Protein AF-A0A6B3FFD6-F1 (afdb_monomer)

Sequence (106 aa):
TLISVACGYAFDKYAFRGREKWFGVVLVGVLIPSTVVQLPLYLMASELGLVNTYWAVLIPSLVNPFGVYLARVFSEGYVPGEVLEAARVDGAGEVQTFVKVALPML

Nearest PDB structures (foldseek):
  2r6g-assembly1_G  TM=8.177E-01  e=5.739E-04  Escherichia coli K-12
  7cad-assembly1_B  TM=7.579E-01  e=8.511E-04  Mycolicibacterium smegmatis MC2 155
  3puv-assembly1_G  TM=7.790E-01  e=6.071E-04  Escherichia coli K-12
  8ja7-assembly1_B  TM=7.284E-01  e=4.607E-03  Mycobacterium tuberculosis H37Rv
  8y5f-assembly1_C  TM=7.147E-01  e=1.072E-02  Escherichia coli

Secondary structure (DSSP, 8-state):
-HHHHHHHHHHHH---TTHHHHHHHHHHHHHS-HHHHHHHHHHHHHHTT-TTSTHHHHHHHT--HHHHHHHHHHHHHH--HHHHHHHHHTT--HHHHIIIIIGGG-

pLDDT: mean 94.98, std 2.76, range [80.69, 97.88]

Mean predicted aligned error: 3.38 Å

Radius of gyration: 16.75 Å; Cα contacts (8 Å, |Δi|>4): 93; chains: 1; bounding box: 44×23×42 Å

Solvent-accessible surface area (backbone atoms only — not comparable to full-atom values): 5905 Å² total; per-residue (Å²): 82,71,61,13,39,56,48,7,35,44,69,54,77,50,90,57,94,58,50,68,59,55,49,49,53,36,53,52,52,54,72,52,60,67,76,72,50,47,58,61,51,48,53,54,21,50,78,70,67,31,61,99,43,72,59,54,54,51,62,68,58,46,59,43,43,56,48,22,53,49,26,23,57,44,34,66,74,54,49,61,67,66,62,55,52,50,36,45,75,74,66,45,51,72,70,52,36,40,64,73,53,47,53,82,56,102

Foldseek 3Di:
DVVLLVLLLCLQQDDDPCSVVVLVVLVVQVVDDPVVVLVVLQVVCVVVVNPPHPCSVVVVPPDHSVSNVVSNVQSNVQPDVVQLVVCVVVVHDPVRCCPVPRVVRD

Structure (mmCIF, N/CA/C/O backbone):
data_AF-A0A6B3FFD6-F1
#
_entry.id   AF-A0A6B3FFD6-F1
#
loop_
_atom_site.group_PDB
_atom_site.id
_atom_site.type_symbol
_atom_site.label_atom_id
_atom_site.label_alt_id
_atom_site.label_comp_id
_atom_site.label_asym_id
_atom_site.label_entity_id
_atom_site.label_seq_id
_atom_site.pdbx_PDB_ins_code
_atom_site.Cartn_x
_atom_site.Cartn_y
_atom_site.Cartn_z
_atom_site.occupancy
_atom_site.B_iso_or_equiv
_atom_site.auth_seq_id
_atom_site.auth_comp_id
_atom_site.auth_asym_id
_atom_site.auth_atom_id
_atom_site.pdbx_PDB_model_num
ATOM 1 N N . THR A 1 1 ? -0.818 3.031 -7.366 1.00 80.69 1 THR A N 1
ATOM 2 C CA . THR A 1 1 ? -1.256 3.894 -6.234 1.00 80.69 1 THR A CA 1
ATOM 3 C C . THR A 1 1 ? -2.398 3.297 -5.430 1.00 80.69 1 THR A C 1
ATOM 5 O O . THR A 1 1 ? -2.170 3.042 -4.260 1.00 80.69 1 THR A O 1
ATOM 8 N N . LEU A 1 2 ? -3.571 2.983 -6.002 1.00 91.94 2 LEU A N 1
ATOM 9 C CA . LEU A 1 2 ? -4.682 2.365 -5.242 1.00 91.94 2 LEU A CA 1
ATOM 10 C C . LEU A 1 2 ? -4.281 1.059 -4.527 1.00 91.94 2 LEU A C 1
ATOM 12 O O . LEU A 1 2 ? -4.632 0.852 -3.371 1.00 91.94 2 LEU A O 1
ATOM 16 N N . ILE A 1 3 ? -3.483 0.215 -5.192 1.00 94.00 3 ILE A N 1
ATOM 17 C CA . ILE A 1 3 ? -2.948 -1.029 -4.611 1.00 94.00 3 ILE A CA 1
ATOM 18 C C . ILE A 1 3 ? -2.076 -0.729 -3.387 1.00 94.00 3 ILE A C 1
ATOM 20 O O . ILE A 1 3 ? -2.202 -1.392 -2.361 1.00 94.00 3 ILE A O 1
ATOM 24 N N . SER A 1 4 ? -1.225 0.298 -3.474 1.00 95.12 4 SER A N 1
ATOM 25 C CA . SER A 1 4 ? -0.400 0.733 -2.347 1.00 95.12 4 SER A CA 1
ATOM 26 C C . SER A 1 4 ? -1.252 1.225 -1.176 1.00 95.12 4 SER A C 1
ATOM 28 O O . SER A 1 4 ? -0.949 0.876 -0.040 1.00 95.12 4 SER A O 1
ATOM 30 N N . VAL A 1 5 ? -2.333 1.970 -1.450 1.00 95.94 5 VAL A N 1
ATOM 31 C CA . VAL A 1 5 ? -3.266 2.447 -0.416 1.00 95.94 5 VAL A CA 1
ATOM 32 C C . VAL A 1 5 ? -3.965 1.284 0.277 1.00 95.94 5 VAL A C 1
ATOM 34 O O . VAL A 1 5 ? -3.922 1.187 1.499 1.00 95.94 5 VAL A O 1
ATOM 37 N N . ALA A 1 6 ? -4.532 0.354 -0.494 1.00 96.56 6 ALA A N 1
ATOM 38 C CA . ALA A 1 6 ? -5.173 -0.841 0.050 1.00 96.56 6 ALA A CA 1
ATOM 39 C C . ALA A 1 6 ? -4.199 -1.683 0.891 1.00 96.56 6 ALA A C 1
ATOM 41 O O . ALA A 1 6 ? -4.557 -2.179 1.956 1.00 96.56 6 ALA A O 1
ATOM 42 N N . CYS A 1 7 ? -2.949 -1.813 0.440 1.00 96.56 7 CYS A N 1
ATOM 43 C CA . CYS A 1 7 ? -1.912 -2.548 1.152 1.00 96.56 7 CYS A CA 1
ATOM 44 C C . CYS A 1 7 ? -1.510 -1.858 2.466 1.00 96.56 7 CYS A C 1
ATOM 46 O O . CYS A 1 7 ? -1.453 -2.517 3.501 1.00 96.56 7 CYS A O 1
ATOM 48 N N . GLY A 1 8 ? -1.284 -0.540 2.448 1.00 97.12 8 GLY A N 1
ATOM 49 C CA . GLY A 1 8 ? -0.955 0.232 3.649 1.00 97.12 8 GLY A CA 1
ATOM 50 C C . GLY A 1 8 ? -2.083 0.215 4.681 1.00 97.12 8 GLY A C 1
ATOM 51 O O . GLY A 1 8 ? -1.826 -0.078 5.846 1.00 97.12 8 GLY A O 1
ATOM 52 N N . TYR A 1 9 ? -3.330 0.407 4.233 1.00 97.62 9 TYR A N 1
ATOM 53 C CA . TYR A 1 9 ? -4.528 0.228 5.060 1.00 97.62 9 TYR A CA 1
ATOM 54 C C . TYR A 1 9 ? -4.568 -1.169 5.685 1.00 97.62 9 TYR A C 1
ATOM 56 O O . TYR A 1 9 ? -4.808 -1.314 6.882 1.00 97.62 9 TYR A O 1
ATOM 64 N N . ALA A 1 10 ? -4.272 -2.210 4.902 1.00 96.88 10 ALA A N 1
ATOM 65 C CA . ALA A 1 10 ? -4.321 -3.570 5.410 1.00 96.88 10 ALA A CA 1
ATOM 66 C C . ALA A 1 10 ? -3.226 -3.873 6.449 1.00 96.88 10 ALA A C 1
ATOM 68 O O . ALA A 1 10 ? -3.482 -4.588 7.420 1.00 96.88 10 ALA A O 1
ATOM 69 N N . PHE A 1 11 ? -2.020 -3.322 6.266 1.00 97.38 11 PHE A N 1
ATOM 70 C CA . PHE A 1 11 ? -0.921 -3.413 7.234 1.00 97.38 11 PHE A CA 1
ATOM 71 C C . PHE A 1 11 ? -1.211 -2.693 8.552 1.00 97.38 11 PHE A C 1
ATOM 73 O O . PHE A 1 11 ? -0.638 -3.060 9.575 1.00 97.38 11 PHE A O 1
ATOM 80 N N . ASP A 1 12 ? -2.064 -1.677 8.528 1.00 97.38 12 ASP A N 1
ATOM 81 C CA . ASP A 1 12 ? -2.488 -0.949 9.717 1.00 97.38 12 ASP A CA 1
ATOM 82 C C . ASP A 1 12 ? -3.678 -1.644 10.408 1.00 97.38 12 ASP A C 1
ATOM 84 O O . ASP A 1 12 ? -3.578 -2.067 11.562 1.00 97.38 12 ASP A O 1
ATOM 88 N N . LYS A 1 13 ? -4.788 -1.848 9.685 1.00 96.06 13 LYS A N 1
ATOM 89 C CA . LYS A 1 13 ? -6.073 -2.250 10.282 1.00 96.06 13 LYS A CA 1
ATOM 90 C C . LYS A 1 13 ? -6.246 -3.741 10.537 1.00 96.06 13 LYS A C 1
ATOM 92 O O . LYS A 1 13 ? -7.041 -4.099 11.403 1.00 96.06 13 LYS A O 1
ATOM 97 N N . TYR A 1 14 ? -5.525 -4.621 9.839 1.00 95.12 14 TYR A N 1
ATOM 98 C CA . TYR A 1 14 ? -5.662 -6.064 10.061 1.00 95.12 14 TYR A CA 1
ATOM 99 C C . TYR A 1 14 ? -4.503 -6.636 10.872 1.00 95.12 14 TYR A C 1
ATOM 101 O O . TYR A 1 14 ? -3.329 -6.300 10.697 1.00 95.12 14 TYR A O 1
ATOM 109 N N . ALA A 1 15 ? -4.839 -7.571 11.758 1.00 93.44 15 ALA A N 1
ATOM 110 C CA . ALA A 1 15 ? -3.873 -8.411 12.442 1.00 93.44 15 ALA A CA 1
ATOM 111 C C . ALA A 1 15 ? -3.685 -9.709 11.647 1.00 93.44 15 ALA A C 1
ATOM 113 O O . ALA A 1 15 ? -4.607 -10.507 11.503 1.00 93.44 15 ALA A O 1
ATOM 114 N N . PHE A 1 16 ? -2.477 -9.939 11.137 1.00 95.56 16 PHE A N 1
ATOM 115 C CA . PHE A 1 16 ? -2.113 -11.195 10.488 1.00 95.56 16 PHE A CA 1
ATOM 116 C C . PHE A 1 16 ? -0.693 -11.611 10.860 1.00 95.56 16 PHE A C 1
ATOM 118 O O . PHE A 1 16 ? 0.142 -10.812 11.295 1.00 95.56 16 PHE A O 1
ATOM 125 N N . ARG A 1 17 ? -0.409 -12.907 10.716 1.00 96.38 17 ARG A N 1
ATOM 126 C CA . ARG A 1 17 ? 0.855 -13.484 11.171 1.00 96.38 17 ARG A CA 1
ATOM 127 C C . ARG A 1 17 ? 2.033 -12.899 10.388 1.00 96.38 17 ARG A C 1
ATOM 129 O O . ARG A 1 17 ? 2.103 -13.022 9.171 1.00 96.38 17 ARG A O 1
ATOM 136 N N . GLY A 1 18 ? 2.980 -12.297 11.109 1.00 95.19 18 GLY A N 1
ATOM 137 C CA . GLY A 1 18 ? 4.187 -11.712 10.519 1.00 95.19 18 GLY A CA 1
ATOM 138 C C . GLY A 1 18 ? 4.004 -10.318 9.914 1.00 95.19 18 GLY A C 1
ATOM 139 O O . GLY A 1 18 ? 4.904 -9.873 9.210 1.00 95.19 18 GLY A O 1
ATOM 140 N N . ARG A 1 19 ? 2.895 -9.623 10.201 1.00 95.69 19 ARG A N 1
ATOM 141 C CA . ARG A 1 19 ? 2.597 -8.264 9.717 1.00 95.69 19 ARG A CA 1
ATOM 142 C C . ARG A 1 19 ? 3.789 -7.309 9.769 1.00 95.69 19 ARG A C 1
ATOM 144 O O . ARG A 1 19 ? 4.178 -6.775 8.737 1.00 95.69 19 ARG A O 1
ATOM 151 N N . GLU A 1 20 ? 4.432 -7.171 10.929 1.00 95.88 20 GLU A N 1
ATOM 152 C CA . GLU A 1 20 ? 5.576 -6.258 11.075 1.00 95.88 20 GLU A CA 1
ATOM 153 C C . GLU A 1 20 ? 6.833 -6.731 10.332 1.00 95.88 20 GLU A C 1
ATOM 155 O O . GLU A 1 20 ? 7.610 -5.909 9.857 1.00 95.88 20 GLU A O 1
ATOM 160 N N . LYS A 1 21 ? 7.023 -8.046 10.156 1.00 97.44 21 LYS A N 1
ATOM 161 C CA . LYS A 1 21 ? 8.138 -8.571 9.350 1.00 97.44 21 LYS A CA 1
ATOM 162 C C . LYS A 1 21 ? 7.950 -8.221 7.876 1.00 97.44 21 LYS A C 1
ATOM 164 O O . LYS A 1 21 ? 8.877 -7.729 7.243 1.00 97.44 21 LYS A O 1
ATOM 169 N N . TRP A 1 22 ? 6.748 -8.442 7.345 1.00 97.06 22 TRP A N 1
ATOM 170 C CA . TRP A 1 22 ? 6.415 -8.098 5.962 1.00 97.06 22 TRP A CA 1
ATOM 171 C C . TRP A 1 22 ? 6.444 -6.593 5.723 1.00 97.06 22 TRP A C 1
ATOM 173 O O . TRP A 1 22 ? 6.957 -6.153 4.699 1.00 97.06 22 TRP A O 1
ATOM 183 N N . PHE A 1 23 ? 5.986 -5.795 6.687 1.00 97.12 23 PHE A N 1
ATOM 184 C CA . PHE A 1 23 ? 6.138 -4.350 6.595 1.00 97.12 23 PHE A CA 1
ATOM 185 C C . PHE A 1 23 ? 7.611 -3.920 6.635 1.00 97.12 23 PHE A C 1
ATOM 187 O O . PHE A 1 23 ? 8.006 -3.022 5.899 1.00 97.12 23 PHE A O 1
ATOM 194 N N . GLY A 1 24 ? 8.456 -4.609 7.406 1.00 97.19 24 GLY A N 1
ATOM 195 C CA . GLY A 1 24 ? 9.907 -4.428 7.354 1.00 97.19 24 GLY A CA 1
ATOM 196 C C . GLY A 1 24 ? 10.487 -4.632 5.948 1.00 97.19 24 GLY A C 1
ATOM 197 O O . GLY A 1 24 ? 11.332 -3.851 5.520 1.00 97.19 24 GLY A O 1
ATOM 198 N N . VAL A 1 25 ? 9.990 -5.613 5.185 1.00 96.38 25 VAL A N 1
ATOM 199 C CA . VAL A 1 25 ? 10.384 -5.812 3.775 1.00 96.38 25 VAL A CA 1
ATOM 200 C C . VAL A 1 25 ? 9.956 -4.629 2.903 1.00 96.38 25 VAL A C 1
ATOM 202 O O . VAL A 1 25 ? 10.729 -4.182 2.057 1.00 96.38 25 VAL A O 1
ATOM 205 N N . VAL A 1 26 ? 8.759 -4.077 3.131 1.00 96.31 26 VAL A N 1
ATOM 206 C CA . VAL A 1 26 ? 8.308 -2.854 2.444 1.00 96.31 26 VAL A CA 1
ATOM 207 C C . VAL A 1 26 ? 9.264 -1.697 2.733 1.00 96.31 26 VAL A C 1
ATOM 209 O O . VAL A 1 26 ? 9.684 -1.020 1.798 1.00 96.31 26 VAL A O 1
ATOM 212 N N . LEU A 1 27 ? 9.664 -1.506 3.995 1.00 96.81 27 LEU A N 1
ATOM 213 C CA . LEU A 1 27 ? 10.613 -0.461 4.391 1.00 96.81 27 LEU A CA 1
ATOM 214 C C . LEU A 1 27 ? 11.985 -0.642 3.737 1.00 96.81 27 LEU A C 1
ATOM 216 O O . LEU A 1 27 ? 12.551 0.331 3.252 1.00 96.81 27 LEU A O 1
ATOM 220 N N . VAL A 1 28 ? 12.499 -1.872 3.645 1.00 95.94 28 VAL A N 1
ATOM 221 C CA . VAL A 1 28 ? 13.721 -2.149 2.870 1.00 95.94 28 VAL A CA 1
ATOM 222 C C . VAL A 1 28 ? 13.539 -1.711 1.416 1.00 95.94 28 VAL A C 1
ATOM 224 O O . VAL A 1 28 ? 14.410 -1.040 0.872 1.00 95.94 28 VAL A O 1
ATOM 227 N N . GLY A 1 29 ? 12.386 -2.004 0.810 1.00 93.25 29 GLY A N 1
ATOM 228 C CA . GLY A 1 29 ? 12.048 -1.548 -0.540 1.00 93.25 29 GLY A CA 1
ATOM 229 C C . GLY A 1 29 ? 12.021 -0.024 -0.704 1.00 93.25 29 GLY A C 1
ATOM 230 O O . GLY A 1 29 ? 12.371 0.466 -1.772 1.00 93.25 29 GLY A O 1
ATOM 231 N N . VAL A 1 30 ? 11.659 0.733 0.339 1.00 94.19 30 VAL A N 1
ATOM 232 C CA . VAL A 1 30 ? 11.720 2.209 0.337 1.00 94.19 30 VAL A CA 1
ATOM 233 C C . VAL A 1 30 ? 13.165 2.715 0.303 1.00 94.19 30 VAL A C 1
ATOM 235 O O . VAL A 1 30 ? 13.438 3.751 -0.297 1.00 94.19 30 VAL A O 1
ATOM 238 N N . LEU A 1 31 ? 14.091 1.990 0.935 1.00 93.69 31 LEU A N 1
ATOM 239 C CA . LEU A 1 31 ? 15.502 2.370 1.028 1.00 93.69 31 LEU A CA 1
ATOM 240 C C . LEU A 1 31 ? 16.303 2.031 -0.238 1.00 93.69 31 LEU A C 1
ATOM 242 O O . LEU A 1 31 ? 17.398 2.562 -0.424 1.00 93.69 31 LEU A O 1
ATOM 246 N N . ILE A 1 32 ? 15.789 1.147 -1.099 1.00 92.25 32 ILE A N 1
ATOM 247 C CA . ILE A 1 32 ? 16.469 0.747 -2.334 1.00 92.25 32 ILE A CA 1
ATOM 248 C C . ILE A 1 32 ? 16.291 1.844 -3.398 1.00 92.25 32 ILE A C 1
ATOM 250 O O . ILE A 1 32 ? 15.160 2.166 -3.769 1.00 92.25 32 ILE A O 1
ATOM 254 N N . PRO A 1 33 ? 17.385 2.385 -3.966 1.00 91.62 33 PRO A N 1
ATOM 255 C CA . PRO A 1 33 ? 17.296 3.346 -5.057 1.00 91.62 33 PRO A CA 1
ATOM 256 C C . PRO A 1 33 ? 16.646 2.724 -6.300 1.00 91.62 33 PRO A C 1
ATOM 258 O O . PRO A 1 33 ? 17.053 1.652 -6.757 1.00 91.62 33 PRO A O 1
ATOM 261 N N . SER A 1 34 ? 15.684 3.425 -6.904 1.00 87.31 34 SER A N 1
ATOM 262 C CA . SER A 1 34 ? 14.964 2.949 -8.098 1.00 87.31 34 SER A CA 1
ATOM 263 C C . SER A 1 34 ? 15.889 2.664 -9.286 1.00 87.31 34 SER A C 1
ATOM 265 O O . SER A 1 34 ? 15.646 1.737 -10.055 1.00 87.31 34 SER A O 1
ATOM 267 N N . THR A 1 35 ? 16.993 3.402 -9.397 1.00 91.25 35 THR A N 1
ATOM 268 C CA . THR A 1 35 ? 18.006 3.226 -10.444 1.00 91.25 35 THR A CA 1
ATOM 269 C C . THR A 1 35 ? 18.662 1.845 -10.415 1.00 91.25 35 THR A C 1
ATOM 271 O O . THR A 1 35 ? 18.971 1.303 -11.473 1.00 91.25 35 THR A O 1
ATOM 274 N N . VAL A 1 36 ? 18.827 1.244 -9.232 1.00 92.62 36 VAL A N 1
ATOM 275 C CA . VAL A 1 36 ? 19.423 -0.095 -9.070 1.00 92.62 36 VAL A CA 1
ATOM 276 C C . VAL A 1 36 ? 18.446 -1.188 -9.506 1.00 92.62 36 VAL A C 1
ATOM 278 O O . VAL A 1 36 ? 18.854 -2.200 -10.071 1.00 92.62 36 VAL A O 1
ATOM 281 N N . VAL A 1 37 ? 17.147 -0.973 -9.288 1.00 91.81 37 VAL A N 1
ATOM 282 C CA . VAL A 1 37 ? 16.077 -1.926 -9.631 1.00 91.81 37 VAL A CA 1
ATOM 283 C C . VAL A 1 37 ? 15.745 -1.897 -11.129 1.00 91.81 37 VAL A C 1
ATOM 285 O O . VAL A 1 37 ? 15.240 -2.879 -11.675 1.00 91.81 37 VAL A O 1
ATOM 288 N N . GLN A 1 38 ? 16.081 -0.805 -11.821 1.00 92.12 38 GLN A N 1
ATOM 289 C CA . GLN A 1 38 ? 15.749 -0.601 -13.230 1.00 92.12 38 GLN A CA 1
ATOM 290 C C . GLN A 1 38 ? 16.345 -1.672 -14.158 1.00 92.12 38 GLN A C 1
ATOM 292 O O . GLN A 1 38 ? 15.658 -2.145 -15.062 1.00 92.12 38 GLN A O 1
ATOM 297 N N . LEU A 1 39 ? 17.604 -2.072 -13.940 1.00 94.44 39 LEU A N 1
ATOM 298 C CA . LEU A 1 39 ? 18.261 -3.090 -14.767 1.00 94.44 39 LEU A CA 1
ATOM 299 C C . LEU A 1 39 ? 17.607 -4.478 -14.602 1.00 94.44 39 LEU A C 1
ATOM 301 O O . LEU A 1 39 ? 17.241 -5.064 -15.621 1.00 94.44 39 LEU A O 1
ATOM 305 N N . PRO A 1 40 ? 17.383 -4.994 -13.376 1.00 93.75 40 PRO A N 1
ATOM 306 C CA . PRO A 1 40 ? 16.597 -6.210 -13.171 1.00 93.75 40 PRO A CA 1
ATOM 307 C C . PRO A 1 40 ? 15.222 -6.174 -13.848 1.00 93.75 40 PRO A C 1
ATOM 309 O O . PRO A 1 40 ? 14.858 -7.121 -14.540 1.00 93.75 40 PRO A O 1
ATOM 312 N N . LEU A 1 41 ? 14.477 -5.071 -13.712 1.00 93.62 41 LEU A N 1
ATOM 313 C CA . LEU A 1 41 ? 13.163 -4.928 -14.349 1.00 93.62 41 LEU A CA 1
ATOM 314 C C . LEU A 1 41 ? 13.249 -4.954 -15.879 1.00 93.62 41 LEU A C 1
ATOM 316 O O . LEU A 1 41 ? 12.395 -5.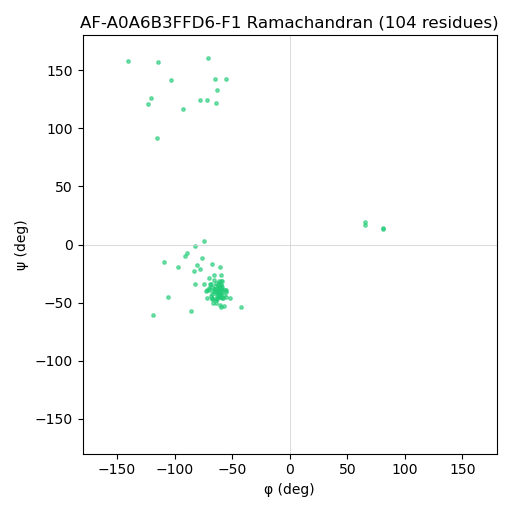556 -16.526 1.00 93.62 41 LEU A O 1
ATOM 320 N N . TYR A 1 42 ? 14.283 -4.339 -16.460 1.00 93.81 42 TYR A N 1
ATOM 321 C CA . TYR A 1 42 ? 14.529 -4.403 -17.899 1.00 93.81 42 TYR A CA 1
ATOM 322 C C . TYR A 1 42 ? 14.809 -5.835 -18.367 1.00 93.81 42 TYR A C 1
ATOM 324 O O . TYR A 1 42 ? 14.222 -6.271 -19.355 1.00 93.81 42 TYR A O 1
ATOM 332 N N . LEU A 1 43 ? 15.662 -6.578 -17.655 1.00 95.62 43 LEU A N 1
ATOM 333 C CA . LEU A 1 43 ? 15.962 -7.975 -17.986 1.00 95.62 43 LEU A CA 1
ATOM 334 C C . LEU A 1 43 ? 14.693 -8.839 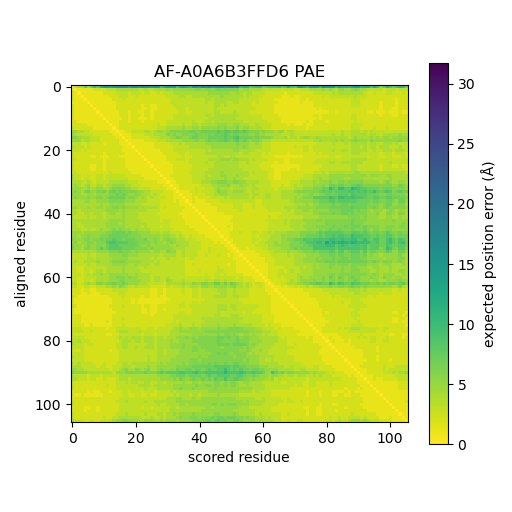-17.934 1.00 95.62 43 LEU A C 1
ATOM 336 O O . LEU A 1 43 ? 14.413 -9.559 -18.889 1.00 95.62 43 LEU A O 1
ATOM 340 N N . MET A 1 44 ? 13.865 -8.679 -16.897 1.00 95.56 44 MET A N 1
ATOM 341 C CA . MET A 1 44 ? 12.568 -9.363 -16.800 1.00 95.56 44 MET A CA 1
ATOM 342 C C . MET A 1 44 ? 11.623 -8.984 -17.950 1.00 95.56 44 MET A C 1
ATOM 344 O O . MET A 1 44 ? 10.983 -9.848 -18.545 1.00 95.56 44 MET A O 1
ATOM 348 N N . ALA A 1 45 ? 11.536 -7.698 -18.303 1.00 95.94 45 ALA A N 1
ATOM 349 C CA . ALA A 1 45 ? 10.727 -7.254 -19.437 1.00 95.94 45 ALA A CA 1
ATOM 350 C C . ALA A 1 45 ? 11.250 -7.817 -20.770 1.00 95.94 45 ALA A C 1
ATOM 352 O O . ALA A 1 45 ? 10.453 -8.097 -21.664 1.00 95.94 45 ALA A O 1
ATOM 353 N N . SER A 1 46 ? 12.568 -7.992 -20.903 1.00 96.31 46 SER A N 1
ATOM 354 C CA . SER A 1 46 ? 13.217 -8.575 -22.081 1.00 96.31 46 SER A CA 1
ATOM 355 C C . SER A 1 46 ? 12.862 -10.045 -22.245 1.00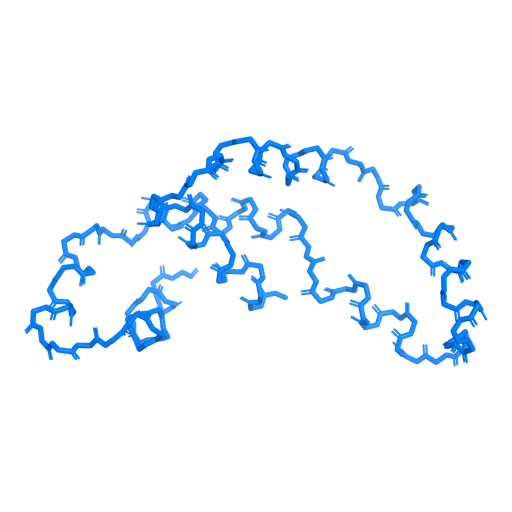 96.31 46 SER A C 1
ATOM 357 O O . SER A 1 46 ? 12.462 -10.453 -23.331 1.00 96.31 46 SER A O 1
ATOM 359 N N . GLU A 1 47 ? 12.941 -10.825 -21.167 1.00 96.44 47 GLU A N 1
ATOM 360 C CA . GLU A 1 47 ? 12.549 -12.239 -21.159 1.00 96.44 47 GLU A CA 1
ATOM 361 C C . GLU A 1 47 ? 11.066 -12.435 -21.498 1.00 96.44 47 GLU A C 1
ATOM 363 O O . GLU A 1 47 ? 10.702 -13.379 -22.195 1.00 96.44 47 GLU A O 1
ATOM 368 N N . LEU A 1 48 ? 10.212 -11.508 -21.058 1.00 95.56 48 LEU A N 1
ATOM 369 C CA . LEU A 1 48 ? 8.776 -11.523 -21.340 1.00 95.56 48 LEU A CA 1
ATOM 370 C C . LEU A 1 48 ? 8.409 -10.927 -22.713 1.00 95.56 48 LEU A C 1
ATOM 372 O O . LEU A 1 48 ? 7.228 -10.881 -23.054 1.00 95.56 48 LEU A O 1
ATOM 376 N N . GLY A 1 49 ? 9.381 -10.433 -23.492 1.00 95.62 49 GLY A N 1
ATOM 377 C CA . GLY A 1 49 ? 9.129 -9.777 -24.782 1.00 95.62 49 GLY A CA 1
ATOM 378 C C . GLY A 1 49 ? 8.353 -8.456 -24.676 1.00 95.62 49 GLY A C 1
ATOM 379 O O . GLY A 1 49 ? 7.764 -8.002 -25.652 1.00 95.62 49 GLY A O 1
ATOM 380 N N . LEU A 1 50 ? 8.335 -7.836 -23.494 1.00 95.94 50 LEU A N 1
ATOM 381 C CA . LEU A 1 50 ? 7.625 -6.586 -23.205 1.00 95.94 50 LEU A CA 1
ATOM 382 C C . LEU A 1 50 ? 8.473 -5.338 -23.478 1.00 95.94 50 LEU A C 1
ATOM 384 O O . LEU A 1 50 ? 7.959 -4.219 -23.392 1.00 95.94 50 LEU A O 1
ATOM 388 N N . VAL A 1 51 ? 9.760 -5.503 -23.793 1.00 94.56 51 VAL A N 1
ATOM 389 C CA . VAL A 1 51 ? 10.659 -4.389 -24.133 1.00 94.56 51 VAL A CA 1
ATOM 390 C C . VAL A 1 51 ? 10.078 -3.576 -25.293 1.00 94.56 51 VAL A C 1
ATOM 392 O O . VAL A 1 51 ? 9.473 -4.119 -26.213 1.00 94.56 51 VAL A O 1
ATOM 395 N N . ASN A 1 52 ? 10.255 -2.253 -25.231 1.00 93.81 52 ASN A N 1
ATOM 396 C CA . ASN A 1 52 ? 9.685 -1.268 -26.161 1.00 93.81 52 ASN A CA 1
ATOM 397 C C . ASN A 1 52 ? 8.150 -1.154 -26.143 1.00 93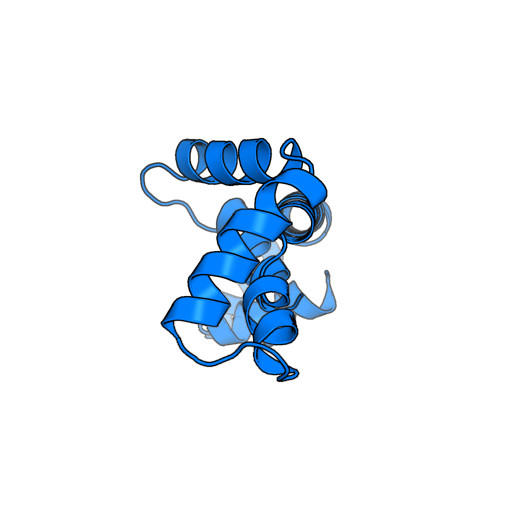.81 52 ASN A C 1
ATOM 399 O O . ASN A 1 52 ? 7.569 -0.558 -27.046 1.00 93.81 52 ASN A O 1
ATOM 403 N N . THR A 1 53 ? 7.482 -1.667 -25.108 1.00 95.50 53 THR A N 1
ATOM 404 C CA . THR A 1 53 ? 6.044 -1.452 -24.894 1.00 95.50 53 THR A CA 1
ATOM 405 C C . THR A 1 53 ? 5.791 -0.644 -23.624 1.00 95.50 53 THR A C 1
ATOM 407 O O . THR A 1 53 ? 6.594 -0.655 -22.689 1.00 95.50 53 THR A O 1
ATOM 410 N N . TYR A 1 54 ? 4.633 0.020 -23.540 1.00 95.06 54 TYR A N 1
ATOM 411 C CA . TYR A 1 54 ? 4.216 0.726 -22.322 1.00 95.06 54 TYR A CA 1
ATOM 412 C C . TYR A 1 54 ? 4.106 -0.209 -21.105 1.00 95.06 54 TYR A C 1
ATOM 414 O O . TYR A 1 54 ? 4.288 0.228 -19.968 1.00 95.06 54 TYR A O 1
ATOM 422 N N . TRP A 1 55 ? 3.864 -1.506 -21.324 1.00 94.38 55 TRP A N 1
ATOM 423 C CA . TRP A 1 55 ? 3.732 -2.501 -20.258 1.00 94.38 55 TRP A CA 1
ATOM 424 C C . TRP A 1 55 ? 5.022 -2.727 -19.474 1.00 94.38 55 TRP A C 1
ATOM 426 O O . TRP A 1 55 ? 4.945 -2.955 -18.267 1.00 94.38 55 TRP A O 1
ATOM 436 N N . ALA A 1 56 ? 6.189 -2.566 -20.112 1.00 92.81 56 ALA A N 1
ATOM 437 C CA . ALA A 1 56 ? 7.486 -2.627 -19.434 1.00 92.81 56 ALA A CA 1
ATOM 438 C C . ALA A 1 56 ? 7.644 -1.550 -18.345 1.00 92.81 56 ALA A C 1
ATOM 440 O O . ALA A 1 56 ? 8.475 -1.698 -17.454 1.00 92.81 56 ALA A O 1
ATOM 441 N N . VAL A 1 57 ? 6.838 -0.485 -18.396 1.00 90.69 57 VAL A N 1
ATOM 442 C CA . VAL A 1 57 ? 6.833 0.601 -17.407 1.00 90.69 57 VAL A CA 1
ATOM 443 C C . VAL A 1 57 ? 5.609 0.519 -16.497 1.00 90.69 57 VAL A C 1
ATOM 445 O O . VAL A 1 57 ? 5.739 0.637 -15.278 1.00 90.69 57 VAL A O 1
ATOM 448 N N . LEU A 1 58 ? 4.420 0.288 -17.064 1.00 92.12 58 LEU A N 1
ATOM 449 C CA . LEU A 1 58 ? 3.173 0.285 -16.301 1.00 92.12 58 LEU A CA 1
ATOM 450 C C . LEU A 1 58 ? 3.151 -0.821 -15.247 1.00 92.12 58 LEU A C 1
ATOM 452 O O . LEU A 1 58 ? 2.845 -0.520 -14.096 1.00 92.12 58 LEU A O 1
ATOM 456 N N . ILE A 1 59 ? 3.525 -2.057 -15.601 1.00 91.19 59 ILE A N 1
ATOM 457 C CA . ILE A 1 59 ? 3.446 -3.207 -14.686 1.00 91.19 59 ILE A CA 1
ATOM 458 C C . ILE A 1 59 ? 4.314 -2.989 -13.435 1.00 91.19 59 ILE A C 1
ATOM 460 O O . ILE A 1 59 ? 3.761 -3.062 -12.335 1.00 91.19 59 ILE A O 1
ATOM 464 N N . PRO A 1 60 ? 5.617 -2.645 -13.545 1.00 89.38 60 PRO A N 1
ATOM 465 C CA . PRO A 1 60 ? 6.425 -2.368 -12.357 1.00 89.38 60 PRO A CA 1
ATOM 466 C C . PRO A 1 60 ? 5.919 -1.179 -11.534 1.00 89.38 60 PRO A C 1
ATOM 468 O O . PRO A 1 60 ? 6.049 -1.174 -10.314 1.00 89.38 60 PRO A O 1
ATOM 471 N N . SER A 1 61 ? 5.315 -0.176 -12.179 1.00 88.50 61 SER A N 1
ATOM 472 C CA . SER A 1 61 ? 4.850 1.044 -11.504 1.00 88.50 61 SER A CA 1
ATOM 473 C C . SER A 1 61 ? 3.556 0.879 -10.690 1.00 88.50 61 SER A C 1
ATOM 475 O O . SER A 1 61 ? 3.201 1.767 -9.911 1.00 88.50 61 SER A O 1
ATOM 477 N N . LEU A 1 62 ? 2.840 -0.246 -10.840 1.00 89.38 62 LEU A N 1
ATOM 478 C CA . LEU A 1 62 ? 1.558 -0.493 -10.162 1.00 89.38 62 LEU A CA 1
ATOM 479 C C . LEU A 1 62 ? 1.673 -0.451 -8.632 1.00 89.38 62 LEU A C 1
ATOM 481 O O . LEU A 1 62 ? 0.749 0.017 -7.949 1.00 89.38 62 LEU A O 1
ATOM 485 N N . VAL A 1 63 ? 2.810 -0.913 -8.108 1.00 85.31 63 VAL A N 1
ATOM 486 C CA . VAL A 1 63 ? 3.098 -0.989 -6.677 1.00 85.31 63 VAL A CA 1
ATOM 487 C C . VAL A 1 63 ? 4.333 -0.162 -6.371 1.00 85.31 63 VAL A C 1
ATOM 489 O O . VAL A 1 63 ? 5.399 -0.357 -6.941 1.00 85.31 63 VAL A O 1
ATOM 492 N N . ASN A 1 64 ? 4.186 0.751 -5.420 1.00 91.25 64 ASN A N 1
ATOM 493 C CA . ASN A 1 64 ? 5.280 1.573 -4.932 1.00 91.25 64 ASN A CA 1
ATOM 494 C C . ASN A 1 64 ? 5.417 1.380 -3.408 1.00 91.25 64 ASN A C 1
ATOM 496 O O . ASN A 1 64 ? 4.438 1.656 -2.700 1.00 91.25 64 ASN A O 1
ATOM 500 N N . PRO A 1 65 ? 6.581 0.921 -2.895 1.00 93.94 65 PRO A N 1
ATOM 501 C CA . PRO A 1 65 ? 6.801 0.694 -1.463 1.00 93.94 65 PRO A CA 1
ATOM 502 C C . PRO A 1 65 ? 6.625 1.949 -0.605 1.00 93.94 65 PRO A C 1
ATOM 504 O O . PRO A 1 65 ? 6.041 1.880 0.474 1.00 93.94 65 PRO A O 1
ATOM 507 N N . PHE A 1 66 ? 7.059 3.109 -1.102 1.00 94.50 66 PHE A N 1
ATOM 508 C CA . PHE A 1 66 ? 6.880 4.379 -0.399 1.00 94.50 66 PHE A CA 1
ATOM 509 C C . PHE A 1 66 ? 5.396 4.741 -0.280 1.00 94.50 66 PHE A C 1
ATOM 511 O O . PHE A 1 66 ? 4.944 5.164 0.779 1.00 94.50 66 PHE A O 1
ATOM 518 N N . GLY A 1 67 ? 4.607 4.465 -1.323 1.00 95.38 67 GLY A N 1
ATOM 519 C CA . GLY A 1 67 ? 3.152 4.600 -1.269 1.00 95.38 67 GLY A CA 1
ATOM 520 C C . GLY A 1 67 ? 2.494 3.688 -0.227 1.00 95.38 67 GLY A C 1
ATOM 521 O O . GLY A 1 67 ? 1.544 4.109 0.422 1.00 95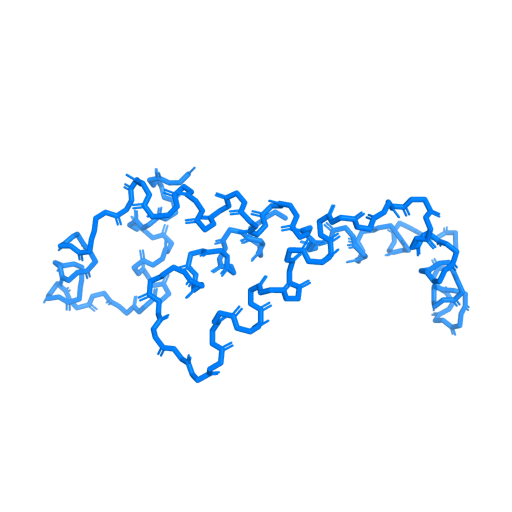.38 67 GLY A O 1
ATOM 522 N N . VAL A 1 68 ? 2.991 2.458 -0.040 1.00 97.12 68 VAL A N 1
ATOM 523 C CA . VAL A 1 68 ? 2.481 1.534 0.997 1.00 97.12 68 VAL A CA 1
ATOM 524 C C . VAL A 1 68 ? 2.823 2.053 2.392 1.00 97.12 68 VAL A C 1
ATOM 526 O O . VAL A 1 68 ? 1.969 2.052 3.275 1.00 97.12 68 VAL A O 1
ATOM 529 N N . TYR A 1 69 ? 4.062 2.517 2.579 1.00 97.06 69 TYR A N 1
ATOM 530 C CA . TYR A 1 69 ? 4.514 3.123 3.828 1.00 97.06 69 TYR A CA 1
ATOM 531 C C . TYR A 1 69 ? 3.646 4.327 4.214 1.00 97.06 69 TYR A C 1
ATOM 533 O O . TYR A 1 69 ? 3.079 4.339 5.305 1.00 97.06 69 TYR A O 1
ATOM 541 N N . LEU A 1 70 ? 3.478 5.291 3.302 1.00 96.44 70 LEU A N 1
ATOM 542 C CA . LEU A 1 70 ? 2.644 6.468 3.547 1.00 96.44 70 LEU A CA 1
ATOM 543 C C . LEU A 1 70 ? 1.189 6.096 3.826 1.00 96.44 70 LEU A C 1
ATOM 545 O O . LEU A 1 70 ? 0.600 6.619 4.765 1.00 96.44 70 LEU A O 1
ATOM 549 N N . ALA A 1 71 ? 0.620 5.165 3.060 1.00 97.19 71 ALA A N 1
ATOM 550 C CA . ALA A 1 71 ? -0.751 4.726 3.278 1.00 97.19 71 ALA A CA 1
ATOM 551 C C . ALA A 1 71 ? -0.958 4.076 4.654 1.00 97.19 71 ALA A C 1
ATOM 553 O O . ALA A 1 71 ? -2.010 4.274 5.251 1.00 97.19 71 ALA A O 1
ATOM 554 N N . ARG A 1 72 ? 0.032 3.342 5.184 1.00 97.25 72 ARG A N 1
ATOM 555 C CA . ARG A 1 72 ? -0.031 2.818 6.557 1.00 97.25 72 ARG A CA 1
ATOM 556 C C . ARG A 1 72 ? -0.049 3.962 7.573 1.00 97.25 72 ARG A C 1
ATOM 558 O O . ARG A 1 72 ? -0.908 3.966 8.445 1.00 97.25 72 ARG A O 1
ATOM 565 N N . VAL A 1 73 ? 0.852 4.938 7.428 1.00 97.38 73 VAL A N 1
ATOM 566 C CA . VAL A 1 73 ? 0.947 6.104 8.329 1.00 97.38 73 VAL A CA 1
ATOM 567 C C . VAL A 1 73 ? -0.341 6.935 8.308 1.00 97.38 73 VAL A C 1
ATOM 569 O O . VAL A 1 73 ? -0.853 7.312 9.358 1.00 97.38 73 VAL A O 1
ATOM 572 N N . PHE A 1 74 ? -0.902 7.198 7.126 1.00 97.31 74 PHE A N 1
ATOM 573 C CA . PHE A 1 74 ? -2.164 7.930 6.999 1.00 97.31 74 PHE A CA 1
ATOM 574 C C . PHE A 1 74 ? -3.361 7.123 7.490 1.00 97.31 74 PHE A C 1
ATOM 576 O O . PHE A 1 74 ? -4.234 7.684 8.140 1.00 97.31 74 PHE A O 1
ATOM 583 N N . SER A 1 75 ? -3.392 5.810 7.264 1.00 97.88 75 SER A N 1
ATOM 584 C CA . SER A 1 75 ? -4.436 4.945 7.822 1.00 97.88 75 SER A CA 1
ATOM 585 C C . SER A 1 75 ? -4.427 4.958 9.347 1.00 97.88 75 SER A C 1
ATOM 587 O O . SER A 1 75 ? -5.488 5.093 9.962 1.00 97.88 75 SER A O 1
ATOM 589 N N . GLU A 1 76 ? -3.244 4.893 9.957 1.00 97.31 76 GLU A N 1
ATOM 590 C CA . GLU A 1 76 ? -3.080 4.957 11.408 1.00 97.31 76 GLU A CA 1
ATOM 591 C C . GLU A 1 76 ? -3.587 6.297 11.968 1.00 97.31 76 GLU A C 1
ATOM 593 O O . GLU A 1 76 ? -4.298 6.314 12.971 1.00 97.31 76 GLU A O 1
ATOM 598 N N . GLY A 1 77 ? -3.283 7.409 11.288 1.00 97.00 77 GLY A N 1
ATOM 599 C CA . GLY A 1 77 ? -3.645 8.756 11.738 1.00 97.00 77 GLY A CA 1
ATOM 600 C C . GLY A 1 77 ? -5.072 9.216 11.413 1.00 97.00 77 GLY A C 1
ATOM 601 O O . GLY A 1 77 ? -5.655 9.964 12.196 1.00 97.00 77 GLY A O 1
ATOM 602 N N . TYR A 1 78 ? -5.640 8.811 10.274 1.00 97.25 78 TYR A N 1
ATOM 603 C CA . TYR A 1 78 ? -6.892 9.377 9.750 1.00 97.25 78 TYR A C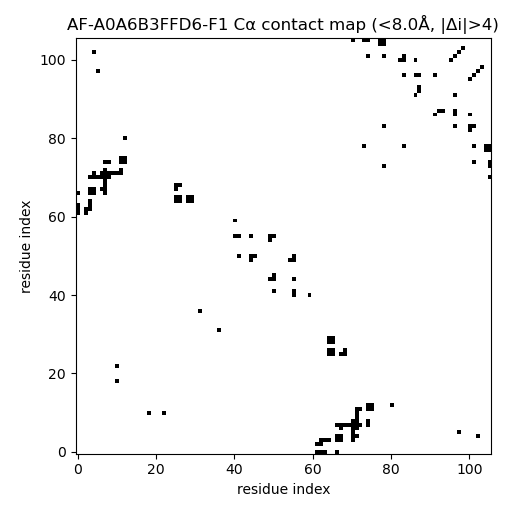A 1
ATOM 604 C C . TYR A 1 78 ? -8.095 8.448 9.823 1.00 97.25 78 TYR A C 1
ATOM 606 O O . TYR A 1 78 ? -9.215 8.931 9.698 1.00 97.25 78 TYR A O 1
ATOM 614 N N . VAL A 1 79 ? -7.909 7.144 10.045 1.00 97.25 79 VAL A N 1
ATOM 615 C CA . VAL A 1 79 ? -9.014 6.173 10.051 1.00 97.25 79 VAL A CA 1
ATOM 616 C C . VAL A 1 79 ? -9.173 5.576 11.455 1.00 97.25 79 VAL A C 1
ATOM 618 O O . VAL A 1 79 ? -8.525 4.577 11.768 1.00 97.25 79 VAL A O 1
ATOM 621 N N . PRO A 1 80 ? -10.017 6.138 12.339 1.00 96.69 80 PRO A N 1
ATOM 622 C CA . PRO A 1 80 ? -10.233 5.577 13.669 1.00 96.69 80 PRO A CA 1
ATOM 623 C C . PRO A 1 80 ? -10.886 4.193 13.592 1.00 96.69 80 PRO A C 1
ATOM 625 O O . PRO A 1 80 ? -11.783 3.962 12.780 1.00 96.69 80 PRO A O 1
ATOM 628 N N . GLY A 1 81 ? -10.475 3.277 14.474 1.00 95.81 81 GLY A N 1
ATOM 629 C CA . GLY A 1 81 ? -11.028 1.917 14.517 1.00 95.81 81 GLY A CA 1
ATOM 630 C C . GLY A 1 81 ? -12.539 1.886 14.768 1.00 95.81 81 GLY A C 1
ATOM 631 O O . GLY A 1 81 ? -13.240 1.078 14.171 1.00 95.81 81 GLY A O 1
ATOM 632 N N . GLU A 1 82 ? -13.057 2.821 15.565 1.00 96.44 82 GLU A N 1
ATOM 633 C CA . GLU A 1 82 ? -14.485 2.936 15.893 1.00 96.44 82 GLU A CA 1
ATOM 634 C C . GLU A 1 82 ? -15.372 3.117 14.653 1.00 96.44 82 GLU A C 1
ATOM 636 O O . GLU A 1 82 ? -16.457 2.545 14.582 1.00 96.44 82 GLU A O 1
ATOM 641 N N . VAL A 1 83 ? -14.896 3.853 13.641 1.00 96.06 83 VAL A N 1
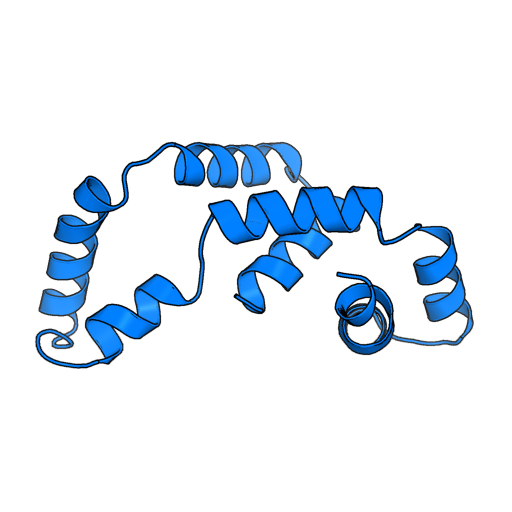ATOM 642 C CA . VAL A 1 83 ? -15.637 4.063 12.386 1.00 96.06 83 VAL A CA 1
ATOM 643 C C . VAL A 1 83 ? -15.706 2.764 11.574 1.00 96.06 83 VAL A C 1
ATOM 645 O O . VAL A 1 83 ? -16.708 2.484 10.918 1.00 96.06 83 VAL A O 1
ATO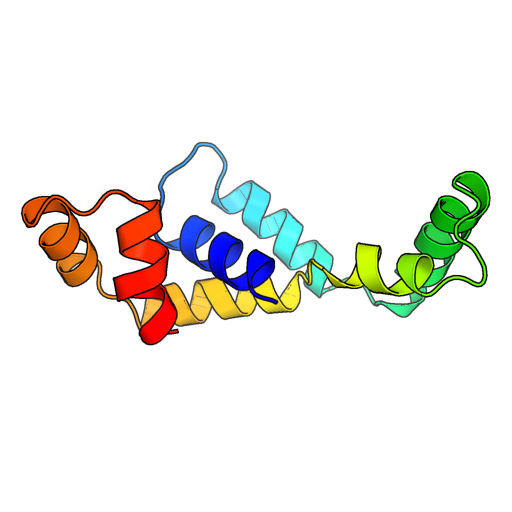M 648 N N . LEU A 1 84 ? -14.659 1.936 11.649 1.00 96.69 84 LEU A N 1
ATOM 649 C CA . LEU A 1 84 ? -14.628 0.624 11.001 1.00 96.69 84 LEU A CA 1
ATOM 650 C C . LEU A 1 84 ? -15.541 -0.374 11.718 1.00 96.69 84 LEU A C 1
ATOM 652 O O . LEU A 1 84 ? -16.243 -1.131 11.053 1.00 96.69 84 LEU A O 1
ATOM 656 N N . GLU A 1 85 ? -15.575 -0.355 13.054 1.00 96.06 85 GLU A N 1
ATOM 657 C CA . GLU A 1 85 ? -16.517 -1.176 13.821 1.00 96.06 85 GLU A CA 1
ATOM 658 C C . GLU A 1 85 ? -17.968 -0.760 13.557 1.00 96.06 85 GLU A C 1
ATOM 660 O O . GLU A 1 85 ? -18.812 -1.625 13.333 1.00 96.06 85 GLU A O 1
ATOM 665 N N . ALA A 1 86 ? -18.257 0.544 13.490 1.00 97.19 86 ALA A N 1
ATOM 666 C CA . ALA A 1 86 ? -19.581 1.046 13.122 1.00 97.19 86 ALA A CA 1
ATOM 667 C C . ALA A 1 86 ? -20.010 0.543 11.734 1.00 97.19 86 ALA A C 1
ATOM 669 O O . ALA A 1 86 ? -21.104 0.005 11.582 1.00 97.19 86 ALA A O 1
ATOM 670 N N . ALA A 1 87 ? -19.113 0.606 10.744 1.00 96.50 87 ALA A N 1
ATOM 671 C CA . ALA A 1 87 ? -19.384 0.078 9.409 1.00 96.50 87 ALA A CA 1
ATOM 672 C C . ALA A 1 87 ? -19.709 -1.430 9.421 1.00 96.50 87 ALA A C 1
ATOM 674 O O . ALA A 1 87 ? -20.589 -1.874 8.683 1.00 96.50 87 ALA A O 1
ATOM 675 N N . ARG A 1 88 ? -19.036 -2.225 10.267 1.00 94.69 88 ARG A N 1
ATOM 676 C CA . ARG A 1 88 ? -19.332 -3.662 10.424 1.00 94.69 88 ARG A CA 1
ATOM 677 C C . ARG A 1 88 ? -20.671 -3.913 11.111 1.00 94.69 88 ARG A C 1
ATOM 679 O O . ARG A 1 88 ? -21.380 -4.831 10.706 1.00 94.69 88 ARG A O 1
ATOM 686 N N . VAL A 1 89 ? -21.027 -3.110 12.116 1.00 97.12 89 VAL A N 1
ATOM 687 C CA . VAL A 1 89 ? -22.344 -3.165 12.776 1.00 97.12 89 VAL A CA 1
ATOM 688 C C . VAL A 1 89 ? -23.464 -2.860 11.776 1.00 97.12 89 VAL A C 1
ATOM 690 O O . VAL A 1 89 ? -24.480 -3.552 11.778 1.00 97.12 89 VAL A O 1
ATOM 693 N N . ASP A 1 90 ? -23.233 -1.925 10.852 1.00 96.88 90 ASP A N 1
ATOM 694 C CA . ASP A 1 90 ? -24.141 -1.601 9.743 1.00 96.88 90 ASP A CA 1
ATOM 695 C C . ASP A 1 90 ? -24.148 -2.661 8.616 1.00 96.88 90 ASP A C 1
ATOM 697 O O . ASP A 1 90 ? -24.826 -2.506 7.597 1.00 96.88 90 ASP A O 1
ATOM 701 N N . GLY A 1 91 ? -23.402 -3.760 8.775 1.00 95.50 91 GLY A N 1
ATOM 702 C CA . GLY A 1 91 ? -23.362 -4.883 7.837 1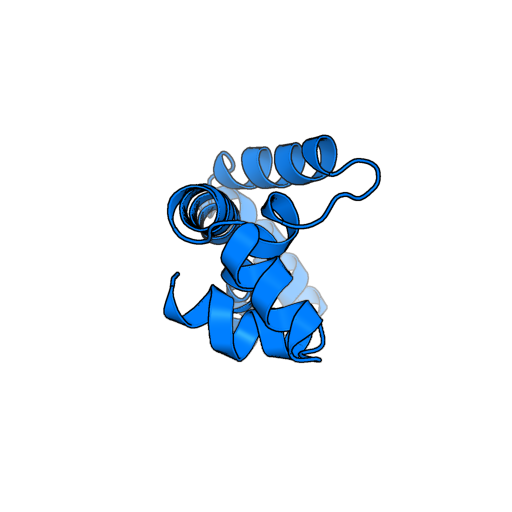.00 95.50 91 GLY A CA 1
ATOM 703 C C . GLY A 1 91 ? -22.457 -4.676 6.618 1.00 95.50 91 GLY A C 1
ATOM 704 O O . GLY A 1 91 ? -22.541 -5.454 5.664 1.00 95.50 91 GLY A O 1
ATOM 705 N N . ALA A 1 92 ? -21.586 -3.660 6.607 1.00 96.75 92 ALA A N 1
ATOM 706 C CA . ALA A 1 92 ? -20.619 -3.478 5.527 1.00 96.75 92 ALA A CA 1
ATOM 707 C C . ALA A 1 92 ? -19.512 -4.545 5.593 1.00 96.75 92 ALA A C 1
ATOM 709 O O . ALA A 1 92 ? -18.815 -4.694 6.597 1.00 96.75 92 ALA A O 1
ATOM 710 N N . GLY A 1 93 ? -19.320 -5.281 4.493 1.00 95.62 93 GLY A N 1
ATOM 711 C CA . GLY A 1 93 ? -18.187 -6.200 4.349 1.00 95.62 93 GLY A CA 1
ATOM 712 C C . GLY A 1 93 ? -16.856 -5.457 4.181 1.00 95.62 93 GLY A C 1
ATOM 713 O O . GLY A 1 93 ? -16.834 -4.309 3.754 1.00 95.62 93 GLY A O 1
ATOM 714 N N . GLU A 1 94 ? -15.727 -6.124 4.425 1.00 94.94 94 GLU A N 1
ATOM 715 C CA . GLU A 1 94 ? -14.393 -5.489 4.479 1.00 94.94 94 GLU A CA 1
ATOM 716 C C . GLU A 1 94 ? -14.009 -4.686 3.220 1.00 94.94 94 GLU A C 1
ATOM 718 O O . GLU A 1 94 ? -13.459 -3.590 3.322 1.00 94.94 94 GLU A O 1
ATOM 723 N N . VAL A 1 95 ? -14.348 -5.177 2.020 1.00 95.56 95 VAL A N 1
ATOM 724 C CA . VAL A 1 95 ? -14.104 -4.438 0.764 1.00 95.56 95 VAL A CA 1
ATOM 725 C C . VAL A 1 95 ? -14.957 -3.171 0.699 1.00 95.56 95 VAL A C 1
ATOM 727 O O . VAL A 1 95 ? -14.483 -2.120 0.272 1.00 95.56 95 VAL A O 1
ATOM 730 N N . GLN A 1 96 ? -16.213 -3.254 1.137 1.00 96.56 96 GLN A N 1
ATOM 731 C CA . GLN A 1 96 ? -17.108 -2.104 1.181 1.00 96.56 96 GLN A CA 1
ATOM 732 C C . GLN A 1 96 ? -16.643 -1.091 2.228 1.00 96.56 96 GLN A C 1
ATOM 734 O O . GLN A 1 96 ? -16.632 0.101 1.932 1.00 96.56 96 GLN A O 1
ATOM 739 N N . THR A 1 97 ? -16.220 -1.553 3.404 1.00 97.31 97 THR A N 1
ATOM 740 C CA . THR A 1 97 ? -15.636 -0.721 4.459 1.00 97.31 97 THR A CA 1
ATOM 741 C C . THR A 1 97 ? -14.392 0.002 3.950 1.00 97.31 97 THR A C 1
ATOM 743 O O . THR A 1 97 ? -14.286 1.218 4.094 1.00 97.31 97 THR A O 1
ATOM 746 N N . PHE A 1 98 ? -13.490 -0.691 3.250 1.00 97.00 98 PHE A N 1
ATOM 747 C CA . PHE A 1 98 ? -12.336 -0.043 2.632 1.00 97.00 98 PHE A CA 1
ATOM 748 C C . PHE A 1 98 ? -12.753 1.029 1.611 1.00 97.00 98 PHE A C 1
ATOM 750 O O . PHE A 1 98 ? -12.340 2.175 1.734 1.00 97.00 98 PHE A O 1
ATOM 757 N N . VAL A 1 99 ? -13.591 0.692 0.624 1.00 97.31 99 VAL A N 1
ATOM 758 C CA . VAL A 1 99 ? -13.906 1.603 -0.495 1.00 97.31 99 VAL A CA 1
ATOM 759 C C . VAL A 1 99 ? -14.788 2.781 -0.077 1.00 97.31 99 VAL A C 1
ATOM 761 O O . VAL A 1 99 ? -14.602 3.884 -0.585 1.00 97.31 99 VAL A O 1
ATOM 764 N N . LYS A 1 100 ? -15.770 2.563 0.805 1.00 96.56 100 LYS A N 1
ATOM 765 C CA . LYS A 1 100 ? -16.776 3.579 1.156 1.00 96.56 100 LYS A CA 1
ATOM 766 C C . LYS A 1 100 ? -16.464 4.352 2.434 1.00 96.56 100 LYS A C 1
ATOM 768 O O . LYS A 1 100 ? -17.051 5.412 2.618 1.00 96.56 100 LYS A O 1
ATOM 773 N N . VAL A 1 101 ? -15.598 3.833 3.306 1.00 96.69 101 VAL A N 1
ATOM 774 C CA . VAL A 1 101 ? -15.308 4.446 4.613 1.00 96.69 101 VAL A CA 1
ATOM 775 C C . VAL A 1 101 ? -13.844 4.839 4.712 1.00 96.69 101 VAL A C 1
ATOM 777 O O . VAL A 1 101 ? -13.551 6.019 4.833 1.00 96.69 101 VAL A O 1
ATOM 780 N N . ALA A 1 102 ? -12.917 3.885 4.605 1.00 97.06 102 ALA A N 1
ATOM 781 C CA . ALA A 1 102 ? -11.501 4.183 4.810 1.00 97.06 102 ALA A CA 1
ATOM 782 C C . ALA A 1 102 ? -10.891 5.003 3.663 1.00 97.06 102 ALA A C 1
ATOM 784 O O . ALA A 1 102 ? -10.204 5.984 3.907 1.00 97.06 102 ALA A O 1
ATOM 785 N N . LEU A 1 103 ? -11.151 4.624 2.408 1.00 96.81 103 LEU A N 1
ATOM 786 C CA . LEU A 1 103 ? -10.545 5.253 1.234 1.00 96.81 103 LEU A CA 1
ATOM 787 C C . LEU A 1 103 ? -10.891 6.749 1.084 1.00 96.81 103 LEU A C 1
ATOM 789 O O . LEU A 1 103 ? -9.986 7.496 0.749 1.00 96.81 103 LEU A O 1
ATOM 793 N N . PRO A 1 104 ? -12.124 7.231 1.344 1.00 95.88 104 PRO A N 1
ATOM 794 C CA . PRO A 1 104 ? -12.425 8.669 1.342 1.00 95.88 104 PRO A CA 1
ATOM 795 C C . PRO A 1 104 ? -11.770 9.468 2.478 1.00 95.88 104 PRO A C 1
ATOM 797 O O . PRO A 1 104 ? -11.742 10.694 2.413 1.00 95.88 104 PRO A O 1
ATOM 800 N N . MET A 1 105 ? -11.303 8.793 3.532 1.00 94.94 105 MET A N 1
ATOM 801 C CA . MET A 1 105 ? -10.598 9.409 4.663 1.00 94.94 105 MET A CA 1
ATOM 802 C C . MET A 1 105 ? -9.073 9.451 4.457 1.00 94.94 105 MET A C 1
ATOM 804 O O . MET A 1 105 ? -8.379 10.080 5.255 1.00 94.94 105 MET A O 1
ATOM 808 N N . LEU A 1 106 ? -8.564 8.771 3.422 1.00 91.88 106 LEU A N 1
ATOM 809 C CA . LEU A 1 106 ? -7.146 8.631 3.067 1.00 91.88 106 LEU A CA 1
ATOM 810 C C . LEU A 1 106 ? -6.766 9.531 1.888 1.00 91.88 106 LEU A C 1
ATOM 812 O O . LEU A 1 106 ? -5.642 10.076 1.933 1.00 91.88 106 LEU A O 1
#